Protein AF-A0AAJ7WKB8-F1 (afdb_monomer_lite)

pLDDT: mean 81.81, std 18.88, range [28.45, 96.88]

Secondary structure (DSSP, 8-state):
-HHHHHHHHHTT-TT-TT-------------HHHHHHHHHGGGT----GGG---HHHHHHHHHHHHHHHHHHHHTT---PPPSS-HHHHHHHHS-------HHHHHH----SS-HHHHHHHHHHHHHHHT-SSS---HHHHHHHHHHHHHTT--

Radius of gyration: 19.63 Å; chains: 1; bounding box: 46×34×55 Å

Sequence (154 aa):
MHALALRALSQGREGVDGEVFYCYDDSPRLSYEDFNMEILSLCGVRMLRWLRVPPLLVRLLGAFNDALRAALAALGVAYGPPLLTRYTAAIALTVFSVDTDKAARLFGYAPRYSWPQARDRTAAWVRTLGGGGGDCCIGKVTTAAAAIIATRYY

Organism: Petromyzon marinus (NCBI:txid7757)

Structure (mmCIF, N/CA/C/O backbone):
data_AF-A0AAJ7WKB8-F1
#
_entry.id   AF-A0AAJ7WKB8-F1
#
loop_
_atom_site.group_PDB
_atom_site.id
_atom_site.type_symbol
_atom_site.label_atom_id
_atom_site.label_alt_id
_atom_site.label_comp_id
_atom_site.label_asym_id
_atom_site.label_entity_id
_atom_site.label_seq_id
_atom_site.pdbx_PDB_ins_code
_atom_site.Cartn_x
_atom_site.Cartn_y
_atom_site.Cartn_z
_atom_site.occupancy
_atom_site.B_iso_or_equiv
_atom_site.auth_seq_id
_atom_site.auth_comp_id
_atom_site.auth_asym_id
_atom_site.auth_atom_id
_atom_site.pdbx_PDB_model_num
ATOM 1 N N . MET A 1 1 ? -9.531 7.891 10.818 1.00 86.06 1 MET A N 1
ATOM 2 C CA . MET A 1 1 ? -8.733 7.324 11.925 1.00 86.06 1 MET A CA 1
ATOM 3 C C . MET A 1 1 ? -8.045 8.387 12.760 1.00 86.06 1 MET A C 1
ATOM 5 O O . MET A 1 1 ? -8.417 8.516 13.916 1.00 86.06 1 MET A O 1
ATOM 9 N N . HIS A 1 2 ? -7.133 9.187 12.200 1.00 88.56 2 HIS A N 1
ATOM 10 C CA . HIS A 1 2 ? -6.404 10.221 12.956 1.00 88.56 2 HIS A CA 1
ATOM 11 C C . HIS A 1 2 ? -7.323 11.188 13.734 1.00 88.56 2 HIS A C 1
ATOM 13 O O . HIS A 1 2 ? -7.064 11.461 14.898 1.00 88.56 2 HIS A O 1
ATOM 19 N N . ALA A 1 3 ? -8.456 11.613 13.159 1.00 91.94 3 ALA A N 1
ATOM 20 C CA . ALA A 1 3 ? -9.422 12.468 13.858 1.00 91.94 3 ALA A CA 1
ATOM 21 C C . ALA A 1 3 ? -10.101 11.786 15.068 1.00 91.94 3 ALA A C 1
ATOM 23 O O . ALA A 1 3 ? -10.376 12.443 16.067 1.00 91.94 3 ALA A O 1
ATOM 24 N N . LEU A 1 4 ? -10.357 10.472 15.001 1.00 92.19 4 LEU A N 1
ATOM 25 C CA . LEU A 1 4 ? -10.941 9.716 16.118 1.00 92.19 4 LEU A CA 1
ATOM 26 C C . LEU A 1 4 ? -9.926 9.522 17.244 1.00 92.19 4 LEU A C 1
ATOM 28 O O . LEU A 1 4 ? -10.277 9.707 18.405 1.00 92.19 4 LEU A O 1
ATOM 32 N N . ALA A 1 5 ? -8.676 9.211 16.891 1.00 92.25 5 ALA A N 1
ATOM 33 C CA . ALA A 1 5 ? -7.585 9.105 17.854 1.00 92.25 5 ALA A CA 1
ATOM 34 C C . ALA A 1 5 ? -7.349 10.448 18.563 1.00 92.25 5 ALA A C 1
ATOM 36 O O . ALA A 1 5 ? -7.344 10.497 19.789 1.00 92.25 5 ALA A O 1
ATOM 37 N N . LEU A 1 6 ? -7.271 11.552 17.808 1.00 92.38 6 LEU A N 1
ATOM 38 C CA . LEU A 1 6 ? -7.117 12.896 18.372 1.00 92.38 6 LEU A CA 1
ATOM 39 C C . LEU A 1 6 ? -8.279 13.266 19.301 1.00 92.38 6 LEU A C 1
ATOM 41 O O . LEU A 1 6 ? -8.058 13.765 20.401 1.00 92.38 6 LEU A O 1
ATOM 45 N N . ARG A 1 7 ? -9.521 12.987 18.887 1.00 93.44 7 ARG A N 1
ATOM 46 C CA . ARG A 1 7 ? -10.697 13.219 19.730 1.00 93.44 7 ARG A CA 1
ATOM 47 C C . ARG A 1 7 ? -10.609 12.430 21.035 1.00 93.44 7 ARG A C 1
ATOM 49 O O . ARG A 1 7 ? -10.860 12.995 22.093 1.00 93.44 7 ARG A O 1
ATOM 56 N N . ALA A 1 8 ? -10.245 11.156 20.980 1.00 92.69 8 ALA A N 1
ATOM 57 C CA . ALA A 1 8 ? -10.153 10.322 22.171 1.00 92.69 8 ALA A CA 1
ATOM 58 C C . ALA A 1 8 ? -9.036 10.772 23.124 1.00 92.69 8 ALA A C 1
ATOM 60 O O . ALA A 1 8 ? -9.258 10.799 24.332 1.00 92.69 8 ALA A O 1
ATOM 61 N N . LEU A 1 9 ? -7.894 11.216 22.586 1.00 93.06 9 LEU A N 1
ATOM 62 C CA . LEU A 1 9 ? -6.839 11.858 23.376 1.00 93.06 9 LEU A CA 1
ATOM 63 C C . LEU A 1 9 ? -7.350 13.131 24.057 1.00 93.06 9 LEU A C 1
ATOM 65 O O . LEU A 1 9 ? -7.181 13.291 25.261 1.00 93.06 9 LEU A O 1
ATOM 69 N N . SER A 1 10 ? -8.052 14.003 23.323 1.00 93.31 10 SER A N 1
ATOM 70 C CA . SER A 1 10 ? -8.610 15.242 23.892 1.00 93.31 10 SER A CA 1
ATOM 71 C C . SER A 1 10 ? -9.664 14.999 24.979 1.00 93.31 10 SER A C 1
ATOM 73 O O . SER A 1 10 ? -9.898 15.861 25.819 1.00 93.31 10 SER A O 1
ATOM 75 N N . GLN A 1 11 ? -10.295 13.824 24.970 1.00 93.75 11 GLN A N 1
ATOM 76 C CA . GLN A 1 11 ? -11.289 13.400 25.955 1.00 93.75 11 GLN A CA 1
ATOM 77 C C . GLN A 1 11 ? -10.667 12.638 27.138 1.00 93.75 11 GLN A C 1
ATOM 79 O O . GLN A 1 11 ? -11.408 12.138 27.979 1.00 93.75 11 GLN A O 1
ATOM 84 N N . GLY A 1 12 ? -9.335 12.526 27.206 1.00 90.38 12 GLY A N 1
ATOM 85 C CA . GLY A 1 12 ? -8.636 11.833 28.290 1.00 90.38 12 GLY A CA 1
ATOM 86 C C . GLY A 1 12 ? -8.853 10.318 28.291 1.00 90.38 12 GLY A C 1
ATOM 87 O O . GLY A 1 12 ? -8.820 9.696 29.348 1.00 90.38 12 GLY A O 1
ATOM 88 N N . ARG A 1 13 ? -9.128 9.710 27.129 1.00 89.88 13 ARG A N 1
ATOM 89 C CA . ARG A 1 13 ? -9.379 8.269 27.048 1.00 89.88 13 ARG A CA 1
ATOM 90 C C . ARG A 1 13 ? -8.079 7.488 27.258 1.00 89.88 13 ARG A C 1
ATOM 92 O O . ARG A 1 13 ? -7.129 7.643 26.492 1.00 89.88 13 ARG A O 1
ATOM 99 N N . GLU A 1 14 ? -8.058 6.632 28.276 1.00 91.44 14 GLU A N 1
ATOM 100 C CA . GLU A 1 14 ? -6.906 5.779 28.588 1.00 91.44 14 GLU A CA 1
ATOM 101 C C . GLU A 1 14 ? -6.606 4.774 27.464 1.00 91.44 14 GLU A C 1
ATOM 103 O O . GLU A 1 14 ? -7.501 4.335 26.735 1.00 91.44 14 GLU A O 1
ATOM 108 N N . GLY A 1 15 ? -5.330 4.401 27.326 1.00 89.25 15 GLY A N 1
ATOM 109 C CA . GLY A 1 15 ? -4.878 3.415 26.338 1.00 89.25 15 GLY A CA 1
ATOM 110 C C . GLY A 1 15 ? -4.856 3.918 24.892 1.00 89.25 15 GLY A C 1
ATOM 111 O O . GLY A 1 15 ? -4.844 3.106 23.972 1.00 89.25 15 GLY A O 1
ATOM 112 N N . VAL A 1 16 ? -4.896 5.237 24.678 1.00 92.25 16 VAL A N 1
ATOM 113 C CA . VAL A 1 16 ? -4.769 5.865 23.349 1.00 92.25 16 VAL A CA 1
ATOM 114 C C . VAL A 1 16 ? -3.389 6.489 23.138 1.00 92.25 16 VAL A C 1
ATOM 116 O O . VAL A 1 16 ? -2.911 6.544 22.007 1.00 92.25 16 VAL A O 1
ATOM 119 N N . ASP A 1 17 ? -2.753 6.966 24.208 1.00 91.19 17 ASP A N 1
ATOM 120 C CA . ASP A 1 17 ? -1.425 7.573 24.137 1.00 91.19 17 ASP A CA 1
ATOM 121 C C . ASP A 1 17 ? -0.344 6.529 23.819 1.00 91.19 17 ASP A C 1
ATOM 123 O O . ASP A 1 17 ? -0.421 5.386 24.266 1.00 91.19 17 ASP A O 1
ATOM 127 N N . GLY A 1 18 ? 0.636 6.907 22.997 1.00 90.12 18 GLY A N 1
ATOM 128 C CA . GLY A 1 18 ? 1.691 6.008 22.509 1.00 90.12 18 GLY A CA 1
ATOM 129 C C . GLY A 1 18 ? 1.235 4.904 21.538 1.00 90.12 18 GLY A C 1
ATOM 130 O O . GLY A 1 18 ? 2.070 4.154 21.033 1.00 90.12 18 GLY A O 1
ATOM 131 N N . GLU A 1 19 ? -0.060 4.801 21.232 1.00 92.56 19 GLU A N 1
ATOM 132 C CA . GLU A 1 19 ? -0.612 3.743 20.383 1.00 92.56 19 GLU A CA 1
ATOM 133 C C . GLU A 1 19 ? -0.654 4.111 18.890 1.00 92.56 19 GLU A C 1
ATOM 135 O O . GLU A 1 19 ? -1.004 5.223 18.492 1.00 92.56 19 GLU A O 1
ATOM 140 N N . VAL A 1 20 ? -0.378 3.127 18.025 1.00 91.50 20 VAL A N 1
ATOM 141 C CA . VAL A 1 20 ? -0.422 3.293 16.556 1.00 91.50 20 VAL A CA 1
ATOM 142 C C . VAL A 1 20 ? -1.696 2.700 15.970 1.00 91.50 20 VAL A C 1
ATOM 144 O O . VAL A 1 20 ? -1.871 1.486 15.990 1.00 91.50 20 VAL A O 1
ATOM 147 N N . PHE A 1 21 ? -2.575 3.513 15.388 1.00 91.50 21 PHE A N 1
ATOM 148 C CA . PHE A 1 21 ? -3.837 3.037 14.814 1.00 91.50 21 PHE A CA 1
ATOM 149 C C . PHE A 1 21 ? -3.811 3.000 13.285 1.00 91.50 21 PHE A C 1
ATOM 151 O O . PHE A 1 21 ? -3.456 3.985 12.640 1.00 91.50 21 PHE A O 1
ATOM 158 N N . TYR A 1 22 ? -4.275 1.891 12.710 1.00 88.94 22 TYR A N 1
ATOM 159 C CA . TYR A 1 22 ? -4.453 1.724 11.265 1.00 88.94 22 TYR A CA 1
ATOM 160 C C . TYR A 1 22 ? -5.912 1.971 10.858 1.00 88.94 22 TYR A C 1
ATOM 162 O O . TYR A 1 22 ? -6.794 2.078 11.707 1.00 88.94 22 TYR A O 1
ATOM 170 N N . CYS A 1 23 ? -6.188 2.094 9.560 1.00 84.50 23 CYS A N 1
ATOM 171 C CA . CYS A 1 23 ? -7.559 2.004 9.055 1.00 84.50 23 CYS A CA 1
ATOM 172 C C . CYS A 1 23 ? -7.942 0.528 8.969 1.00 84.50 23 CYS A C 1
ATOM 174 O O . CYS A 1 23 ? -7.322 -0.208 8.207 1.00 84.50 23 CYS A O 1
ATOM 176 N N . TYR A 1 24 ? -8.933 0.123 9.761 1.00 85.69 24 TYR A N 1
ATOM 177 C CA . TYR A 1 24 ? -9.432 -1.250 9.797 1.00 85.69 24 TYR A CA 1
ATOM 178 C C . TYR A 1 24 ? -10.628 -1.394 8.858 1.00 85.69 24 TYR A C 1
ATOM 180 O O . TYR A 1 24 ? -11.518 -0.543 8.833 1.00 85.69 24 TYR A O 1
ATOM 188 N N . ASP A 1 25 ? -10.662 -2.473 8.101 1.00 90.25 25 ASP A N 1
ATOM 189 C CA . ASP A 1 25 ? -11.822 -2.881 7.328 1.00 90.25 25 ASP A CA 1
ATOM 190 C C . ASP A 1 25 ? -11.866 -4.408 7.239 1.00 90.25 25 ASP A C 1
ATOM 192 O O . ASP A 1 25 ? -10.939 -5.102 7.657 1.00 90.25 25 ASP A O 1
ATOM 196 N N . ASP A 1 26 ? -12.964 -4.922 6.695 1.00 90.31 26 ASP A N 1
ATOM 197 C CA . ASP A 1 26 ? -13.160 -6.357 6.487 1.00 90.31 26 ASP A CA 1
ATOM 198 C C . ASP A 1 26 ? -12.590 -6.813 5.134 1.00 90.31 26 ASP A C 1
ATOM 200 O O . ASP A 1 26 ? -13.100 -7.747 4.510 1.00 90.31 26 ASP A O 1
ATOM 204 N N . SER A 1 27 ? -11.582 -6.104 4.615 1.00 91.62 27 SER A N 1
ATOM 205 C CA . SER A 1 27 ? -10.956 -6.488 3.358 1.00 91.62 27 SER A CA 1
ATOM 206 C C . SER A 1 27 ? -10.139 -7.777 3.521 1.00 91.62 27 SER A C 1
ATOM 208 O O . SER A 1 27 ? -9.625 -8.082 4.604 1.00 91.62 27 SER A O 1
ATOM 210 N N . PRO A 1 28 ? -10.033 -8.598 2.463 1.00 91.88 28 PRO A N 1
ATOM 211 C CA . PRO A 1 28 ? -9.342 -9.873 2.555 1.00 91.88 28 PRO A CA 1
ATOM 212 C C . PRO A 1 28 ? -7.835 -9.669 2.754 1.00 91.88 28 PRO A C 1
ATOM 214 O O . PRO A 1 28 ? -7.209 -8.813 2.126 1.00 91.88 28 PRO A O 1
ATOM 217 N N . ARG A 1 29 ? -7.224 -10.516 3.590 1.00 89.25 29 ARG A N 1
ATOM 218 C CA . ARG A 1 29 ? -5.769 -10.536 3.801 1.00 89.25 29 ARG A CA 1
ATOM 219 C C . ARG A 1 29 ? -5.079 -11.186 2.612 1.00 89.25 29 ARG A C 1
ATOM 221 O O . ARG A 1 29 ? -4.949 -12.406 2.550 1.00 89.25 29 ARG A O 1
ATOM 228 N N . LEU A 1 30 ? -4.656 -10.359 1.669 1.00 87.94 30 LEU A N 1
ATOM 229 C CA . LEU A 1 30 ? -4.022 -10.777 0.426 1.00 87.94 30 LEU A CA 1
ATOM 230 C C . LEU A 1 30 ? -2.645 -10.128 0.271 1.00 87.94 30 LEU A C 1
ATOM 232 O O . LEU A 1 30 ? -2.320 -9.145 0.939 1.00 87.94 30 LEU A O 1
ATOM 236 N N . SER A 1 31 ? -1.835 -10.675 -0.638 1.00 83.81 31 SER A N 1
ATOM 237 C CA . SER A 1 31 ? -0.631 -9.979 -1.092 1.00 83.81 31 SER A CA 1
ATOM 238 C C . SER A 1 31 ? -1.016 -8.639 -1.733 1.00 83.81 31 SER A C 1
ATOM 240 O O . SER A 1 31 ? -2.133 -8.485 -2.226 1.00 83.81 31 SER A O 1
ATOM 242 N N . TYR A 1 32 ? -0.101 -7.666 -1.761 1.00 80.75 32 TYR A N 1
ATOM 243 C CA . TYR A 1 32 ? -0.369 -6.364 -2.387 1.00 80.75 32 TYR A CA 1
ATOM 244 C C . TYR A 1 32 ? -0.838 -6.507 -3.845 1.00 80.75 32 TYR A C 1
ATOM 246 O O . TYR A 1 32 ? -1.751 -5.813 -4.291 1.00 80.75 32 TYR A O 1
ATOM 254 N N . GLU A 1 33 ? -0.233 -7.439 -4.581 1.00 82.06 33 GLU A N 1
ATOM 255 C CA . GLU A 1 33 ? -0.609 -7.778 -5.952 1.00 82.06 33 GLU A CA 1
ATOM 256 C C . GLU A 1 33 ? -2.035 -8.332 -6.028 1.00 82.06 33 GLU A C 1
ATOM 258 O O . GLU A 1 33 ? -2.863 -7.785 -6.755 1.00 82.06 33 GLU A O 1
ATOM 263 N N . ASP A 1 34 ? -2.338 -9.376 -5.253 1.00 88.31 34 ASP A N 1
ATOM 264 C CA . ASP A 1 34 ? -3.648 -10.033 -5.287 1.00 88.31 34 ASP A CA 1
ATOM 265 C C . ASP A 1 34 ? -4.762 -9.089 -4.791 1.00 88.31 34 ASP A C 1
ATOM 267 O O . ASP A 1 34 ? -5.828 -9.023 -5.400 1.00 88.31 34 ASP A O 1
ATOM 271 N N . PHE A 1 35 ? -4.497 -8.282 -3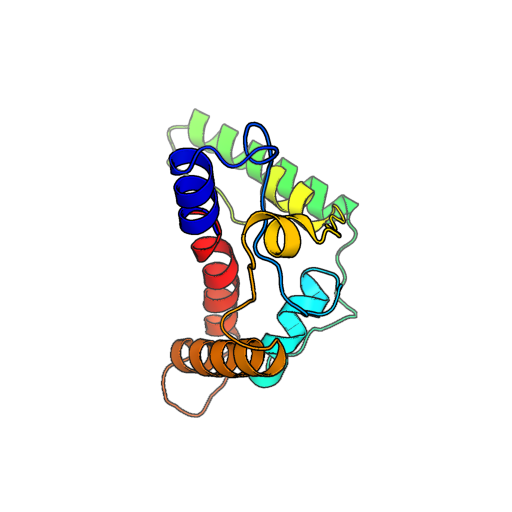.756 1.00 90.06 35 PHE A N 1
ATOM 272 C CA . PHE A 1 35 ? -5.426 -7.267 -3.253 1.00 90.06 35 PHE A CA 1
ATOM 273 C C . PHE A 1 35 ? -5.769 -6.225 -4.321 1.00 90.06 35 PHE A C 1
ATOM 275 O O . PHE A 1 35 ? -6.939 -5.928 -4.551 1.00 90.06 35 PHE A O 1
ATOM 282 N N . ASN A 1 36 ? -4.767 -5.669 -5.010 1.00 88.69 36 ASN A N 1
ATOM 283 C CA . ASN A 1 36 ? -5.032 -4.701 -6.074 1.00 88.69 36 ASN A CA 1
ATOM 284 C C . ASN A 1 36 ? -5.811 -5.333 -7.233 1.00 88.69 36 ASN A C 1
ATOM 286 O O . ASN A 1 36 ? -6.639 -4.664 -7.856 1.00 88.69 36 ASN A O 1
ATOM 290 N N . MET A 1 37 ? -5.594 -6.621 -7.511 1.00 89.44 37 MET A N 1
ATOM 291 C CA . MET A 1 37 ? -6.330 -7.330 -8.554 1.00 89.44 37 MET A CA 1
ATOM 292 C C . MET A 1 37 ? -7.819 -7.514 -8.239 1.00 89.44 37 MET A C 1
ATOM 294 O O . MET A 1 37 ? -8.600 -7.555 -9.190 1.00 89.44 37 MET A O 1
ATOM 298 N N . GLU A 1 38 ? -8.253 -7.502 -6.973 1.00 94.00 38 GLU A N 1
ATOM 299 C CA . GLU A 1 38 ? -9.687 -7.462 -6.615 1.00 94.00 38 GLU A CA 1
ATOM 300 C C . GLU A 1 38 ? -10.406 -6.233 -7.199 1.00 94.00 38 GLU A C 1
ATOM 302 O O . GLU A 1 38 ? -11.594 -6.287 -7.511 1.00 94.00 38 GLU A O 1
ATOM 307 N N . ILE A 1 39 ? -9.690 -5.119 -7.376 1.00 92.81 39 ILE A N 1
ATOM 308 C CA . ILE A 1 39 ? -10.233 -3.863 -7.912 1.00 92.81 39 ILE A CA 1
ATOM 309 C C . ILE A 1 39 ? -9.926 -3.742 -9.409 1.00 92.81 39 ILE A C 1
ATOM 311 O O . ILE A 1 39 ? -10.801 -3.420 -10.216 1.00 92.81 39 ILE A O 1
ATOM 315 N N . LEU A 1 40 ? -8.676 -4.001 -9.801 1.00 89.44 40 LEU A N 1
ATOM 316 C CA . LEU A 1 40 ? -8.201 -3.793 -11.169 1.00 89.44 40 LEU A CA 1
ATOM 317 C C . LEU A 1 40 ? -8.801 -4.801 -12.161 1.00 89.44 40 LEU A C 1
ATOM 319 O O . LEU A 1 40 ? -9.056 -4.438 -13.311 1.00 89.44 40 LEU A O 1
ATOM 323 N N . SER A 1 41 ? -9.098 -6.032 -11.731 1.00 90.00 41 SER A N 1
ATOM 324 C CA . SER A 1 41 ? -9.772 -7.022 -12.589 1.00 90.00 41 SER A CA 1
ATOM 325 C C . SER A 1 41 ? -11.177 -6.577 -13.003 1.00 90.00 41 SER A C 1
ATOM 327 O O . SER A 1 41 ? -11.563 -6.763 -14.157 1.00 90.00 41 SER A O 1
ATOM 329 N N . LEU A 1 42 ? -11.898 -5.872 -12.122 1.00 91.06 42 LEU A N 1
ATOM 330 C CA . LEU A 1 42 ? -13.195 -5.251 -12.427 1.00 91.06 42 LEU A CA 1
ATOM 331 C C . LEU A 1 42 ? -13.084 -4.121 -13.462 1.00 91.06 42 LEU A C 1
ATOM 333 O O . LEU A 1 42 ? -14.097 -3.663 -13.999 1.00 91.06 42 LEU A O 1
ATOM 337 N N . CYS A 1 43 ? -11.867 -3.648 -13.723 1.00 87.75 43 CYS A N 1
ATOM 338 C CA . CYS A 1 43 ? -11.544 -2.646 -14.733 1.00 87.75 43 CYS A CA 1
ATOM 339 C C . CYS A 1 43 ? -10.943 -3.275 -16.005 1.00 87.75 43 CYS A C 1
ATOM 341 O O . CYS A 1 43 ? -10.451 -2.553 -16.866 1.00 87.75 43 CYS A O 1
ATOM 343 N N . GLY A 1 44 ? -10.964 -4.608 -16.132 1.00 85.56 44 GLY A N 1
ATOM 344 C CA . GLY A 1 44 ? -10.442 -5.331 -17.295 1.00 85.56 44 GLY A CA 1
ATOM 345 C C . GLY A 1 44 ? -8.930 -5.577 -17.274 1.00 85.56 44 GLY A C 1
ATOM 346 O O . GLY A 1 44 ? -8.388 -6.108 -18.243 1.00 85.56 44 GLY A O 1
ATOM 347 N N . VAL A 1 45 ? -8.232 -5.234 -16.186 1.00 83.62 45 VAL A N 1
ATOM 348 C CA . VAL A 1 45 ? -6.801 -5.534 -16.040 1.00 83.62 45 VAL A CA 1
ATOM 349 C C . VAL A 1 45 ? -6.621 -7.017 -15.750 1.00 83.62 45 VAL A C 1
ATOM 351 O O . VAL A 1 45 ? -7.278 -7.584 -14.879 1.00 83.62 45 VAL A O 1
ATOM 354 N N . ARG A 1 46 ? -5.683 -7.652 -16.452 1.00 82.81 46 ARG A N 1
ATOM 355 C CA . ARG A 1 46 ? -5.312 -9.051 -16.227 1.00 82.81 46 ARG A CA 1
ATOM 356 C C . ARG A 1 46 ? -3.850 -9.136 -15.829 1.00 82.81 46 ARG A C 1
ATOM 358 O O . ARG A 1 46 ? -2.983 -8.608 -16.518 1.00 82.81 46 ARG A O 1
ATOM 365 N N . MET A 1 47 ? -3.580 -9.843 -14.738 1.00 75.44 47 MET A N 1
ATOM 366 C CA . MET A 1 47 ? -2.216 -10.109 -14.302 1.00 75.44 47 MET A CA 1
ATOM 367 C C . MET A 1 47 ? -1.653 -11.323 -15.041 1.00 75.44 47 MET A C 1
ATOM 369 O O . MET A 1 47 ? -2.228 -12.414 -15.010 1.00 75.44 47 MET A O 1
ATOM 373 N N . LEU A 1 48 ? -0.498 -11.146 -15.680 1.00 78.00 48 LEU A N 1
ATOM 374 C CA . LEU A 1 48 ? 0.259 -12.239 -16.285 1.00 78.00 48 LEU A CA 1
ATOM 375 C C . LEU A 1 48 ? 1.071 -12.949 -15.199 1.00 78.00 48 LEU A C 1
ATOM 377 O O . LEU A 1 48 ? 2.230 -12.624 -14.955 1.00 78.00 48 LEU A O 1
ATOM 381 N N . ARG A 1 49 ? 0.454 -13.927 -14.525 1.00 69.75 49 ARG A N 1
ATOM 382 C CA . ARG A 1 49 ? 1.061 -14.628 -13.374 1.00 69.75 49 ARG A CA 1
ATOM 383 C C . ARG A 1 49 ? 2.369 -15.358 -13.704 1.00 69.75 49 ARG A C 1
ATOM 385 O O . ARG A 1 49 ? 3.151 -15.623 -12.798 1.00 69.75 49 ARG A O 1
ATOM 392 N N . TRP A 1 50 ? 2.622 -15.667 -14.977 1.00 59.75 50 TRP A N 1
ATOM 393 C CA . TRP A 1 50 ? 3.875 -16.281 -15.427 1.00 59.75 50 TRP A CA 1
ATOM 394 C C . TRP A 1 50 ? 5.067 -15.314 -15.444 1.00 59.75 50 TRP A C 1
ATOM 396 O O . TRP A 1 50 ? 6.203 -15.762 -15.529 1.00 5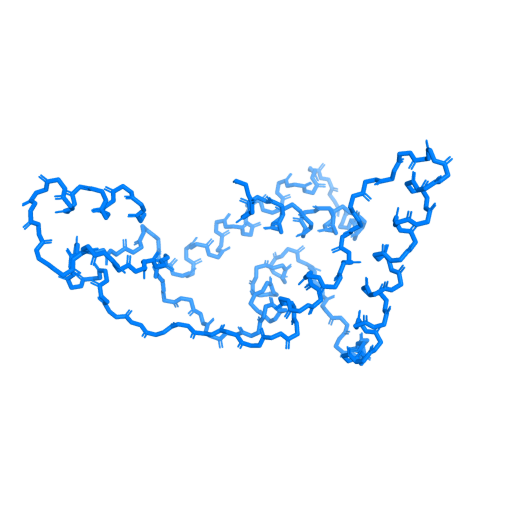9.75 50 TRP A O 1
ATOM 406 N N . LEU A 1 51 ? 4.840 -13.998 -15.348 1.00 66.44 51 LEU A N 1
ATOM 407 C CA . LEU A 1 51 ? 5.891 -12.976 -15.387 1.00 66.44 51 LEU A CA 1
ATOM 408 C C . LEU A 1 51 ? 6.336 -12.562 -13.974 1.00 66.44 51 LEU A C 1
ATOM 410 O O . LEU A 1 51 ? 6.639 -11.398 -13.719 1.00 66.44 51 LEU A O 1
ATOM 414 N N . ARG A 1 52 ? 6.338 -13.499 -13.019 1.00 72.88 52 ARG A N 1
ATOM 415 C CA . ARG A 1 52 ? 6.804 -13.209 -11.660 1.00 72.88 52 ARG A CA 1
ATOM 416 C C . ARG A 1 52 ? 8.314 -13.012 -11.664 1.00 72.88 52 ARG A C 1
ATOM 418 O O . ARG A 1 52 ? 9.082 -13.943 -11.892 1.00 72.88 52 ARG A O 1
ATOM 425 N N . VAL A 1 53 ? 8.726 -11.777 -11.401 1.00 82.06 53 VAL A N 1
ATOM 426 C CA . VAL A 1 53 ? 10.132 -11.389 -11.317 1.00 82.06 53 VAL A CA 1
ATOM 427 C C . VAL A 1 53 ? 10.729 -11.954 -10.022 1.00 82.06 53 VAL A C 1
ATOM 429 O O . VAL A 1 53 ? 10.151 -11.752 -8.952 1.00 82.06 53 VAL A O 1
ATOM 432 N N . PRO A 1 54 ? 11.888 -12.637 -10.065 1.00 89.19 54 PRO A N 1
ATOM 433 C CA . PRO A 1 54 ? 12.540 -13.120 -8.854 1.00 89.19 54 PRO A CA 1
ATOM 434 C C . PRO A 1 54 ? 12.839 -11.972 -7.867 1.00 89.19 54 PRO A C 1
ATOM 436 O O . PRO A 1 54 ? 13.386 -10.947 -8.285 1.00 89.19 54 PRO A O 1
ATOM 439 N N . PRO A 1 55 ? 12.591 -12.133 -6.550 1.00 89.56 55 PRO A N 1
ATOM 440 C CA . PRO A 1 55 ? 12.829 -11.082 -5.550 1.00 89.56 55 PRO A CA 1
ATOM 441 C C . PRO A 1 55 ? 14.258 -10.531 -5.534 1.00 89.56 55 PRO A C 1
ATOM 443 O O . PRO A 1 55 ? 14.488 -9.363 -5.224 1.00 89.56 55 PRO A O 1
ATOM 446 N N . LEU A 1 56 ? 15.245 -11.370 -5.862 1.00 93.31 56 LEU A N 1
ATOM 447 C CA . LEU A 1 56 ? 16.634 -10.937 -5.991 1.00 93.31 56 LEU A CA 1
ATOM 448 C C . LEU A 1 56 ? 16.792 -9.888 -7.097 1.00 93.31 56 LEU A C 1
ATOM 450 O O . LEU A 1 56 ? 17.420 -8.861 -6.865 1.00 93.31 56 LEU A O 1
ATOM 454 N N . LEU A 1 57 ? 16.175 -10.111 -8.258 1.00 93.25 57 LEU A N 1
ATOM 455 C CA . LEU A 1 57 ? 16.255 -9.189 -9.384 1.00 93.25 57 LEU A CA 1
ATOM 456 C C . LEU A 1 57 ? 15.596 -7.844 -9.048 1.00 93.25 57 LEU A C 1
ATOM 458 O O . LEU A 1 57 ? 16.188 -6.802 -9.309 1.00 93.25 57 LEU A O 1
ATOM 462 N N . VAL A 1 58 ? 14.438 -7.849 -8.379 1.00 91.88 58 VAL A N 1
ATOM 463 C CA . VAL A 1 58 ? 13.773 -6.614 -7.917 1.00 91.88 58 VAL A CA 1
ATOM 464 C C . VAL A 1 58 ? 14.674 -5.814 -6.964 1.00 91.88 58 VAL A C 1
ATOM 466 O O . VAL A 1 58 ? 14.797 -4.597 -7.104 1.00 91.88 58 VAL A O 1
ATOM 469 N N . ARG A 1 59 ? 15.362 -6.486 -6.028 1.00 93.94 59 ARG A N 1
ATOM 470 C CA . ARG A 1 59 ? 16.313 -5.838 -5.104 1.00 93.94 59 ARG A CA 1
ATOM 471 C C . ARG A 1 59 ? 17.530 -5.261 -5.822 1.00 93.94 59 ARG A C 1
ATOM 473 O O . ARG A 1 59 ? 17.929 -4.140 -5.511 1.00 93.94 59 ARG A O 1
ATOM 480 N N . LEU A 1 60 ? 18.095 -5.999 -6.781 1.00 96.88 60 LEU A N 1
ATOM 481 C CA . LEU A 1 60 ? 19.224 -5.532 -7.590 1.00 96.88 60 LEU A CA 1
ATOM 482 C C . LEU A 1 60 ? 18.843 -4.304 -8.420 1.00 96.88 60 LEU A C 1
ATOM 484 O O . LEU A 1 60 ? 19.580 -3.324 -8.416 1.00 96.88 60 LEU A O 1
ATOM 488 N N . LEU A 1 61 ? 17.671 -4.318 -9.061 1.00 95.56 61 LEU A N 1
ATOM 489 C CA . LEU A 1 61 ? 17.165 -3.179 -9.829 1.00 95.56 61 LEU A CA 1
ATOM 490 C C . LEU A 1 61 ? 16.911 -1.953 -8.940 1.00 95.56 61 LEU A C 1
ATOM 492 O O . LEU A 1 61 ? 17.301 -0.847 -9.303 1.00 95.56 61 LEU A O 1
ATOM 496 N N . GLY A 1 62 ? 16.328 -2.137 -7.751 1.00 94.88 62 GLY A N 1
ATOM 497 C CA . GLY A 1 62 ? 16.150 -1.045 -6.789 1.00 94.88 62 GLY A CA 1
ATOM 498 C C . GLY A 1 62 ? 17.478 -0.442 -6.315 1.00 94.88 62 GLY A C 1
ATOM 499 O O . GLY A 1 62 ? 17.602 0.777 -6.221 1.00 94.88 62 GLY A O 1
ATOM 500 N N . ALA A 1 63 ? 18.490 -1.277 -6.053 1.00 96.38 63 ALA A N 1
ATOM 501 C CA . ALA A 1 63 ? 19.833 -0.824 -5.681 1.00 96.38 63 ALA A CA 1
ATOM 502 C C . ALA A 1 63 ? 20.543 -0.097 -6.828 1.00 96.38 63 ALA A C 1
ATOM 504 O O . ALA A 1 63 ? 21.153 0.949 -6.607 1.00 96.38 63 ALA A O 1
ATOM 505 N N . PHE A 1 64 ? 20.421 -0.621 -8.047 1.00 96.75 64 PHE A N 1
ATOM 506 C CA . PHE A 1 64 ? 20.943 0.012 -9.250 1.00 96.75 64 PHE A CA 1
ATOM 507 C C . PHE A 1 64 ? 20.329 1.399 -9.464 1.00 96.75 64 PHE A C 1
ATOM 509 O O . PHE A 1 64 ? 21.059 2.362 -9.671 1.00 96.75 64 PHE A O 1
ATOM 516 N N . ASN A 1 65 ? 19.008 1.524 -9.337 1.00 95.31 65 ASN A N 1
ATOM 517 C CA . ASN A 1 65 ? 18.303 2.794 -9.493 1.00 95.31 65 ASN A CA 1
ATOM 518 C C . ASN A 1 65 ? 18.735 3.846 -8.458 1.00 95.31 65 ASN A C 1
ATOM 520 O O . ASN A 1 65 ? 18.910 5.015 -8.805 1.00 95.31 65 ASN A O 1
ATOM 524 N N . ASP A 1 66 ? 18.969 3.442 -7.207 1.00 94.31 66 ASP A N 1
ATOM 525 C CA . ASP A 1 66 ? 19.503 4.343 -6.181 1.00 94.31 66 ASP A CA 1
ATOM 526 C C . ASP A 1 66 ? 20.941 4.788 -6.491 1.00 94.31 66 ASP A C 1
ATOM 528 O O . ASP A 1 66 ? 21.267 5.966 -6.325 1.00 94.31 66 ASP A O 1
ATOM 532 N N . ALA A 1 67 ? 21.792 3.869 -6.961 1.00 95.62 67 ALA A N 1
ATOM 533 C CA . ALA A 1 67 ? 23.169 4.170 -7.353 1.00 95.62 67 ALA A CA 1
ATOM 534 C C . ALA A 1 67 ? 23.222 5.097 -8.577 1.00 95.62 67 ALA A C 1
ATOM 536 O O . ALA A 1 67 ? 23.968 6.075 -8.578 1.00 95.62 67 ALA A O 1
ATOM 537 N N . LEU A 1 68 ? 22.385 4.838 -9.584 1.00 95.00 68 LEU A N 1
ATOM 538 C CA . LEU A 1 68 ? 22.254 5.672 -10.774 1.00 95.00 68 LEU A CA 1
ATOM 539 C C . LEU A 1 68 ? 21.802 7.086 -10.404 1.00 95.00 68 LEU A C 1
ATOM 541 O O . LEU A 1 68 ? 22.407 8.057 -10.849 1.00 95.00 68 LEU A O 1
ATOM 545 N N . ARG A 1 69 ? 20.785 7.214 -9.542 1.00 93.19 69 ARG A N 1
ATOM 546 C CA . ARG A 1 69 ? 20.328 8.521 -9.053 1.00 93.19 69 ARG A CA 1
ATOM 547 C C . ARG A 1 69 ? 21.448 9.275 -8.338 1.00 93.19 69 ARG A C 1
ATOM 549 O O . ARG A 1 69 ? 21.608 10.469 -8.569 1.00 93.19 69 ARG A O 1
ATOM 556 N N . ALA A 1 70 ? 22.221 8.598 -7.489 1.00 93.56 70 ALA A N 1
ATOM 557 C CA . ALA A 1 70 ? 23.350 9.211 -6.792 1.00 93.56 70 ALA A CA 1
ATOM 558 C C . ALA A 1 70 ? 24.457 9.661 -7.762 1.00 93.56 70 ALA A C 1
ATOM 560 O O . ALA A 1 70 ? 24.970 10.769 -7.624 1.00 93.56 70 ALA A O 1
ATOM 561 N N . ALA A 1 71 ? 24.782 8.845 -8.768 1.00 95.75 71 ALA A N 1
ATOM 562 C CA . ALA A 1 71 ? 25.768 9.184 -9.793 1.00 95.75 71 ALA A CA 1
ATOM 563 C C . ALA A 1 71 ? 25.329 10.393 -10.636 1.00 95.75 71 ALA A C 1
ATOM 565 O O . ALA A 1 71 ? 26.108 11.320 -10.834 1.00 95.75 71 ALA A O 1
ATOM 566 N N . LEU A 1 72 ? 24.069 10.426 -11.079 1.00 95.31 72 LEU A N 1
ATOM 567 C CA . LEU A 1 72 ? 23.514 11.558 -11.827 1.00 95.31 72 LEU A CA 1
ATOM 568 C C . LEU A 1 72 ? 23.498 12.842 -10.989 1.00 95.31 72 LEU A C 1
ATOM 570 O O . LEU A 1 72 ? 23.896 13.895 -11.483 1.00 95.31 72 LEU A O 1
ATOM 574 N N . ALA A 1 73 ? 23.125 12.745 -9.710 1.00 93.38 73 ALA A N 1
ATOM 575 C CA . ALA A 1 73 ? 23.170 13.879 -8.792 1.00 93.38 73 ALA A CA 1
ATOM 576 C C . ALA A 1 73 ? 24.601 14.416 -8.609 1.00 93.38 73 ALA A C 1
ATOM 578 O O . ALA A 1 73 ? 24.800 15.629 -8.608 1.00 93.38 73 ALA A O 1
ATOM 579 N N . ALA A 1 74 ? 25.602 13.533 -8.519 1.00 94.44 74 ALA A N 1
ATOM 580 C CA . ALA A 1 74 ? 27.011 13.927 -8.445 1.00 94.44 74 ALA A CA 1
ATOM 581 C C . ALA A 1 74 ? 27.506 14.638 -9.720 1.00 94.44 74 ALA A C 1
ATOM 583 O O . ALA A 1 74 ? 28.413 15.462 -9.649 1.00 94.44 74 ALA A O 1
ATOM 584 N N . LEU A 1 75 ? 26.885 14.366 -10.872 1.00 96.38 75 LEU A N 1
ATOM 585 C CA . LEU A 1 75 ? 27.152 15.036 -12.149 1.00 96.38 75 LEU A CA 1
ATOM 586 C C . LEU A 1 75 ? 26.330 16.325 -12.349 1.00 96.38 75 LEU A C 1
ATOM 588 O O . LEU A 1 75 ? 26.351 16.901 -13.434 1.00 96.38 75 LEU A O 1
ATOM 592 N N . GLY A 1 76 ? 25.582 16.778 -11.336 1.00 94.19 76 GLY A N 1
ATOM 593 C CA . GLY A 1 76 ? 24.728 17.968 -11.427 1.00 94.19 76 GLY A CA 1
ATOM 594 C C . GLY A 1 76 ? 23.450 17.762 -12.247 1.00 94.19 76 GLY A C 1
ATOM 595 O O . GLY A 1 76 ? 22.768 18.730 -12.579 1.00 94.19 76 GLY A O 1
ATOM 596 N N . VAL A 1 77 ? 23.102 16.514 -12.574 1.00 94.69 77 VAL A N 1
ATOM 597 C CA . VAL A 1 77 ? 21.889 16.183 -13.324 1.00 94.69 77 VAL A CA 1
ATOM 598 C C . VAL A 1 77 ? 20.734 15.968 -12.351 1.00 94.69 77 VAL A C 1
ATOM 600 O O . VAL A 1 77 ? 20.756 15.063 -11.515 1.00 94.69 77 VAL A O 1
ATOM 603 N N . ALA A 1 78 ? 19.684 16.780 -12.486 1.00 86.25 78 ALA A N 1
ATOM 604 C CA . ALA A 1 78 ? 18.453 16.595 -11.730 1.00 86.25 78 ALA A CA 1
ATOM 605 C C . ALA A 1 78 ? 17.709 15.344 -12.227 1.00 86.25 78 ALA A C 1
ATOM 607 O O . ALA A 1 78 ? 17.168 15.323 -13.332 1.00 86.25 78 ALA A O 1
ATOM 608 N N . TYR A 1 79 ? 17.668 14.303 -11.394 1.00 83.38 79 TYR A N 1
ATOM 609 C CA . TYR A 1 79 ? 16.914 13.077 -11.648 1.00 83.38 79 TYR A CA 1
ATOM 610 C C . TYR A 1 79 ? 15.960 12.799 -10.483 1.00 83.38 79 TYR A C 1
ATOM 612 O O . TYR A 1 79 ? 16.386 12.651 -9.333 1.00 83.38 79 TYR A O 1
ATOM 620 N N . GLY A 1 80 ? 14.658 12.763 -10.781 1.00 81.19 80 GLY A N 1
ATOM 621 C CA . GLY A 1 80 ? 13.618 12.473 -9.795 1.00 81.19 80 GLY A CA 1
ATOM 622 C C . GLY A 1 80 ? 13.739 11.054 -9.220 1.00 81.19 80 GLY A C 1
ATOM 623 O O . GLY A 1 80 ? 14.375 10.191 -9.828 1.00 81.19 80 GLY A O 1
ATOM 624 N N . PRO A 1 81 ? 13.151 10.785 -8.042 1.00 78.81 81 PRO A N 1
ATOM 625 C CA . PRO A 1 81 ? 13.175 9.450 -7.464 1.00 78.81 81 PRO A CA 1
ATOM 626 C C . PRO A 1 81 ? 12.466 8.457 -8.405 1.00 78.81 81 PRO A C 1
ATOM 628 O O . PRO A 1 81 ? 11.309 8.683 -8.768 1.00 78.81 81 PRO A O 1
ATOM 631 N N . PRO A 1 82 ? 13.133 7.364 -8.816 1.00 85.25 82 PRO A N 1
ATOM 632 C CA . PRO A 1 82 ? 12.506 6.351 -9.652 1.00 85.25 82 PRO A CA 1
ATOM 633 C C . PRO A 1 82 ? 11.414 5.617 -8.866 1.00 85.25 82 PRO A C 1
ATOM 635 O O . PRO A 1 82 ? 11.491 5.500 -7.646 1.00 85.25 82 PRO A O 1
ATOM 638 N N . LEU A 1 83 ? 10.411 5.069 -9.561 1.00 86.25 83 LEU A N 1
ATOM 639 C CA . LEU A 1 83 ? 9.345 4.289 -8.913 1.00 86.25 83 LEU A CA 1
ATOM 640 C C . LEU A 1 83 ? 9.884 3.052 -8.183 1.00 86.25 83 LEU A C 1
ATOM 642 O O . LEU A 1 83 ? 9.351 2.669 -7.149 1.00 86.25 83 LEU A O 1
ATOM 646 N N . LEU A 1 84 ? 10.941 2.437 -8.720 1.00 90.56 84 LEU A N 1
ATOM 647 C CA . LEU A 1 84 ? 11.618 1.298 -8.111 1.00 90.56 84 LEU A CA 1
ATOM 648 C C . LEU A 1 84 ? 12.931 1.754 -7.461 1.00 90.56 84 LEU A C 1
ATOM 650 O O . LEU A 1 84 ? 13.959 1.849 -8.120 1.00 90.56 84 LEU A 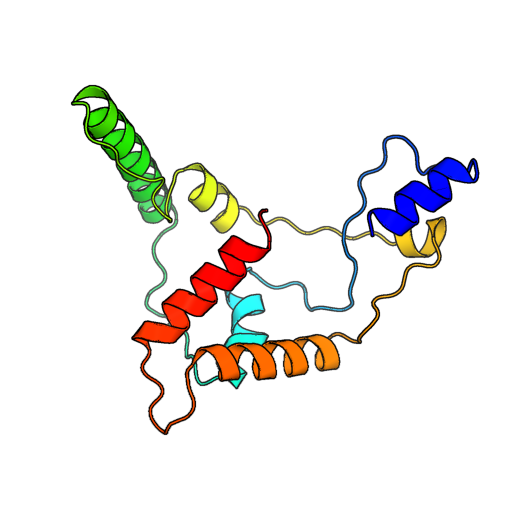O 1
ATOM 654 N N . THR A 1 85 ? 12.893 2.003 -6.161 1.00 92.69 85 THR A N 1
ATOM 655 C CA . THR A 1 85 ? 14.048 2.215 -5.269 1.00 92.69 85 THR A CA 1
ATOM 656 C C . THR A 1 85 ? 14.252 1.005 -4.356 1.00 92.69 85 THR A C 1
ATOM 658 O O . THR A 1 85 ? 13.364 0.149 -4.241 1.00 92.69 85 THR A O 1
ATOM 661 N N . ARG A 1 86 ? 15.375 0.946 -3.620 1.00 92.50 86 ARG A N 1
ATOM 662 C CA . ARG A 1 86 ? 15.550 -0.062 -2.551 1.00 92.50 86 ARG A CA 1
ATOM 663 C C . ARG A 1 86 ? 14.430 -0.003 -1.516 1.00 92.50 86 ARG A C 1
ATOM 665 O O . ARG A 1 86 ? 13.975 -1.050 -1.065 1.00 92.50 86 ARG A O 1
ATOM 672 N N . TYR A 1 87 ? 13.968 1.201 -1.178 1.00 90.75 87 TYR A N 1
ATOM 673 C CA . TYR A 1 87 ? 12.868 1.404 -0.237 1.00 90.75 87 TYR A CA 1
ATOM 674 C C . TYR A 1 87 ? 11.570 0.765 -0.746 1.00 90.75 87 TYR A C 1
ATOM 676 O O . TYR A 1 87 ? 10.999 -0.094 -0.078 1.00 90.75 87 TYR A O 1
ATOM 684 N N . THR A 1 88 ? 11.142 1.097 -1.966 1.00 90.62 88 THR A N 1
ATOM 685 C CA . THR A 1 88 ? 9.911 0.528 -2.544 1.00 90.62 88 THR A CA 1
ATOM 686 C C . THR A 1 88 ? 10.018 -0.978 -2.786 1.00 90.62 88 THR A C 1
ATOM 688 O O . THR A 1 88 ? 9.036 -1.694 -2.614 1.00 90.62 88 THR A O 1
ATOM 691 N N . ALA A 1 89 ? 11.214 -1.485 -3.118 1.00 90.69 89 ALA A N 1
ATOM 692 C CA . ALA A 1 89 ? 11.459 -2.919 -3.242 1.00 90.69 89 ALA A CA 1
ATOM 693 C C . ALA A 1 89 ? 11.314 -3.631 -1.890 1.00 90.69 89 ALA A C 1
ATOM 695 O O . ALA A 1 89 ? 10.719 -4.703 -1.827 1.00 90.69 89 ALA A O 1
ATOM 696 N N . ALA A 1 90 ? 11.816 -3.037 -0.803 1.00 91.50 90 ALA A N 1
ATOM 697 C CA . ALA A 1 90 ? 11.650 -3.584 0.539 1.00 91.50 90 ALA A CA 1
ATOM 698 C C . ALA A 1 90 ? 10.170 -3.641 0.943 1.00 91.50 90 ALA A C 1
ATOM 700 O O . ALA A 1 90 ? 9.729 -4.672 1.443 1.00 91.50 90 ALA A O 1
ATOM 701 N N . ILE A 1 91 ? 9.396 -2.587 0.663 1.00 87.69 91 ILE A N 1
ATOM 702 C CA . ILE A 1 91 ? 7.947 -2.566 0.914 1.00 87.69 91 ILE A CA 1
ATOM 703 C C . ILE A 1 91 ? 7.226 -3.651 0.104 1.00 87.69 91 ILE A C 1
ATOM 705 O O . ILE A 1 91 ? 6.438 -4.402 0.664 1.00 87.69 91 ILE A O 1
ATOM 709 N N . ALA A 1 92 ? 7.518 -3.775 -1.194 1.00 85.00 92 ALA A N 1
ATOM 710 C CA . ALA A 1 92 ? 6.843 -4.738 -2.065 1.00 85.00 92 ALA A CA 1
ATOM 711 C C . ALA A 1 92 ? 7.177 -6.205 -1.735 1.00 85.00 92 ALA A C 1
ATOM 713 O O . ALA A 1 92 ? 6.352 -7.089 -1.947 1.00 85.00 92 ALA A O 1
ATOM 714 N N . LEU A 1 93 ? 8.390 -6.472 -1.239 1.00 87.38 93 LEU A N 1
ATOM 715 C CA . LEU A 1 93 ? 8.867 -7.829 -0.951 1.00 87.38 93 LEU A CA 1
ATOM 716 C C . LEU A 1 93 ? 8.658 -8.265 0.503 1.00 87.38 93 LEU A C 1
ATOM 718 O O . LEU A 1 93 ? 8.847 -9.442 0.808 1.00 87.38 93 LEU A O 1
ATOM 722 N N . THR A 1 94 ? 8.301 -7.344 1.398 1.00 86.25 94 THR A N 1
ATOM 723 C CA . THR A 1 94 ? 8.070 -7.659 2.810 1.00 86.25 94 THR A CA 1
ATOM 724 C C . THR A 1 94 ? 6.586 -7.859 3.054 1.00 86.25 94 THR A C 1
ATOM 726 O O . THR A 1 94 ? 5.778 -6.961 2.835 1.00 86.25 94 THR A O 1
ATOM 729 N N . VAL A 1 95 ? 6.222 -9.040 3.551 1.00 86.69 95 VAL A N 1
ATOM 730 C CA . VAL A 1 95 ? 4.853 -9.299 3.997 1.00 86.69 95 VAL A CA 1
ATOM 731 C C . VAL A 1 95 ? 4.640 -8.605 5.337 1.00 86.69 95 VAL A C 1
ATOM 733 O O . VAL A 1 95 ? 5.375 -8.843 6.293 1.00 86.69 95 VAL A O 1
ATOM 736 N N . PHE A 1 96 ? 3.616 -7.763 5.402 1.00 83.94 96 PHE A N 1
ATOM 737 C CA . PHE A 1 96 ? 3.177 -7.112 6.625 1.00 83.94 96 PHE A CA 1
ATOM 738 C C . PHE A 1 96 ? 1.660 -7.225 6.733 1.00 83.94 96 PHE A C 1
ATOM 740 O O . PHE A 1 96 ? 0.934 -6.889 5.799 1.00 83.94 96 PHE A O 1
ATOM 747 N N . SER A 1 97 ? 1.184 -7.695 7.879 1.00 85.25 97 SER A N 1
ATOM 748 C CA . SER A 1 97 ? -0.238 -7.808 8.183 1.00 85.25 97 SER A CA 1
ATOM 749 C C . SER A 1 97 ? -0.475 -7.370 9.616 1.00 85.25 97 SER A C 1
ATOM 751 O O . SER A 1 97 ? 0.307 -7.717 10.501 1.00 85.25 97 SER A O 1
ATOM 753 N N . VAL A 1 98 ? -1.566 -6.646 9.840 1.00 85.81 98 VAL A N 1
ATOM 754 C CA . VAL A 1 98 ? -1.968 -6.170 11.163 1.00 85.81 98 VAL A CA 1
ATOM 755 C C . VAL A 1 98 ? -3.316 -6.777 11.490 1.00 85.81 98 VAL A C 1
ATOM 757 O O . VAL A 1 98 ? -4.235 -6.719 10.677 1.00 85.81 98 VAL A O 1
ATOM 760 N N . ASP A 1 99 ? -3.419 -7.336 12.688 1.00 87.69 99 ASP A N 1
ATOM 761 C CA . ASP A 1 99 ? -4.656 -7.867 13.238 1.00 87.69 99 ASP A CA 1
ATOM 762 C C . ASP A 1 99 ? -4.894 -7.247 14.606 1.00 87.69 99 ASP A C 1
ATOM 764 O O . ASP A 1 99 ? -4.097 -7.437 15.526 1.00 87.69 99 ASP A O 1
ATOM 768 N N . THR A 1 100 ? -5.935 -6.432 14.729 1.00 90.69 100 THR A N 1
ATOM 769 C CA . THR A 1 100 ? -6.269 -5.797 16.000 1.00 90.69 100 THR A CA 1
ATOM 770 C C . THR A 1 100 ? -7.693 -5.258 15.983 1.00 90.69 100 THR A C 1
ATOM 772 O O . THR A 1 100 ? -8.202 -4.806 14.960 1.00 90.69 100 THR A O 1
ATOM 775 N N . ASP A 1 101 ? -8.311 -5.252 17.157 1.00 91.94 101 ASP A N 1
ATOM 776 C CA . ASP A 1 101 ? -9.635 -4.707 17.442 1.00 91.94 101 ASP A CA 1
ATOM 777 C C . ASP A 1 101 ? -9.565 -3.325 18.116 1.00 91.94 101 ASP A C 1
ATOM 779 O O . ASP A 1 101 ? -10.589 -2.731 18.464 1.00 91.94 101 ASP A O 1
ATOM 783 N N . LYS A 1 102 ? -8.353 -2.796 18.340 1.00 93.19 102 LYS A N 1
ATOM 784 C CA . LYS A 1 102 ? -8.146 -1.718 19.310 1.00 93.19 102 LYS A CA 1
ATOM 785 C C . LYS A 1 102 ? -8.909 -0.443 18.994 1.00 93.19 102 LYS A C 1
ATOM 787 O O . LYS A 1 102 ? -9.382 0.203 19.915 1.00 93.19 102 LYS A O 1
ATOM 792 N N . ALA A 1 103 ? -9.093 -0.078 17.728 1.00 92.69 103 ALA A N 1
ATOM 793 C CA . ALA A 1 103 ? -9.900 1.100 17.410 1.00 92.69 103 ALA A CA 1
ATOM 794 C C . ALA A 1 103 ? -11.403 0.868 17.524 1.00 92.69 103 ALA A C 1
ATOM 796 O O . ALA A 1 103 ? -12.128 1.810 17.850 1.00 92.69 103 ALA A O 1
ATOM 797 N N . ALA A 1 104 ? -11.878 -0.352 17.271 1.00 92.56 104 ALA A N 1
ATOM 798 C CA . ALA A 1 104 ? -13.265 -0.696 17.549 1.00 92.56 104 ALA A CA 1
ATOM 799 C C . ALA A 1 104 ? -13.513 -0.570 19.061 1.00 92.56 104 ALA A C 1
ATOM 801 O O . ALA A 1 104 ? -14.414 0.151 19.480 1.00 92.56 104 ALA A O 1
ATOM 802 N N . ARG A 1 105 ? -12.625 -1.135 19.887 1.00 92.25 105 ARG A N 1
ATOM 803 C CA . ARG A 1 105 ? -12.706 -1.056 21.354 1.00 92.25 105 ARG A CA 1
ATOM 804 C C . ARG A 1 105 ? -12.539 0.368 21.904 1.00 92.25 105 ARG A C 1
ATOM 806 O O . ARG A 1 105 ? -13.331 0.812 22.734 1.00 92.25 105 ARG A O 1
ATOM 813 N N . LEU A 1 106 ? -11.520 1.097 21.448 1.00 92.75 106 LEU A N 1
ATOM 814 C CA . LEU A 1 106 ? -11.126 2.399 21.999 1.00 92.75 106 LEU A CA 1
ATOM 815 C C . LEU A 1 106 ? -11.837 3.588 21.367 1.00 92.75 106 LEU A C 1
ATOM 817 O O . LEU A 1 106 ? -11.788 4.664 21.947 1.00 92.75 106 LEU A O 1
ATOM 821 N N . PHE A 1 107 ? -12.497 3.452 20.217 1.00 91.12 107 PHE A N 1
ATOM 822 C CA . PHE A 1 107 ? -13.200 4.572 19.571 1.00 91.12 107 PHE A CA 1
ATOM 823 C C . PHE A 1 107 ? -14.589 4.208 19.041 1.00 91.12 107 PHE A C 1
ATOM 825 O O . PHE A 1 107 ? -15.268 5.091 18.525 1.00 91.12 107 PHE A O 1
ATOM 832 N N . GLY A 1 108 ? -15.014 2.942 19.126 1.00 90.56 108 GLY A N 1
ATOM 833 C CA . GLY A 1 108 ? -16.203 2.473 18.409 1.00 90.56 108 GLY A CA 1
ATOM 834 C C . GLY A 1 108 ? -16.031 2.569 16.893 1.00 90.56 108 GLY A C 1
ATOM 835 O O . GLY A 1 108 ? -17.002 2.804 16.178 1.00 90.56 108 GLY A O 1
ATOM 836 N N . TYR A 1 109 ? -14.791 2.494 16.398 1.00 92.56 109 TYR A N 1
ATOM 837 C CA . TYR A 1 109 ? -14.522 2.661 14.977 1.00 92.56 109 TYR A CA 1
ATOM 838 C C . TYR A 1 109 ? -15.150 1.533 14.157 1.00 92.56 109 TYR A C 1
ATOM 840 O O . TYR A 1 109 ? -14.934 0.357 14.439 1.00 92.56 109 TYR A O 1
ATOM 848 N N . ALA A 1 110 ? -15.843 1.927 13.091 1.00 91.69 110 ALA A N 1
ATOM 849 C CA . ALA A 1 110 ? -16.276 1.057 12.012 1.00 91.69 110 ALA A CA 1
ATOM 850 C C . ALA A 1 110 ? -15.985 1.745 10.665 1.00 91.69 110 ALA A C 1
ATOM 852 O O . ALA A 1 110 ? -16.100 2.978 10.567 1.00 91.69 110 ALA A O 1
ATOM 853 N N . PRO A 1 111 ? -15.602 0.992 9.620 1.00 91.75 111 PRO A N 1
ATOM 854 C CA . PRO A 1 111 ? -15.429 1.552 8.288 1.00 91.75 111 PRO A CA 1
ATOM 855 C C . PRO A 1 111 ? -16.759 2.113 7.767 1.00 91.75 111 PRO A C 1
ATOM 857 O O . PRO A 1 111 ? -17.833 1.566 8.004 1.00 91.75 111 PRO A O 1
ATOM 860 N N . ARG A 1 112 ? -16.698 3.225 7.022 1.00 91.06 112 ARG A N 1
ATOM 861 C CA . ARG A 1 112 ? -17.897 3.876 6.456 1.00 91.06 112 ARG A CA 1
ATOM 862 C C . ARG A 1 112 ? -18.622 2.995 5.433 1.00 91.06 112 ARG A C 1
ATOM 864 O O . ARG A 1 112 ? -19.829 3.131 5.255 1.00 91.06 112 ARG A O 1
ATOM 871 N N . TYR A 1 113 ? -17.875 2.160 4.723 1.00 94.25 113 TYR A N 1
ATOM 872 C CA . TYR A 1 113 ? -18.377 1.273 3.683 1.00 94.25 113 TYR A CA 1
ATOM 873 C C . TYR A 1 113 ? -17.909 -0.1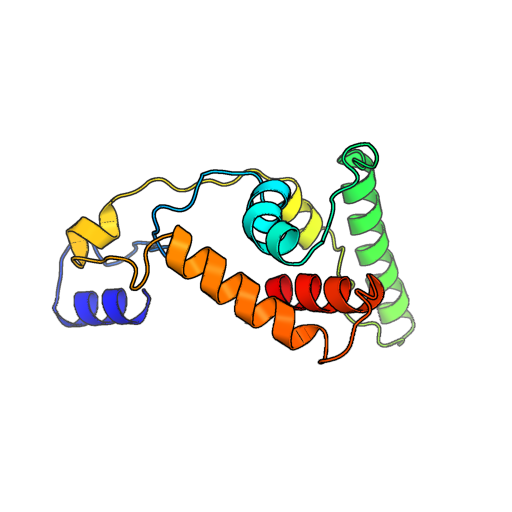44 3.980 1.00 94.25 113 TYR A C 1
ATOM 875 O O . TYR A 1 113 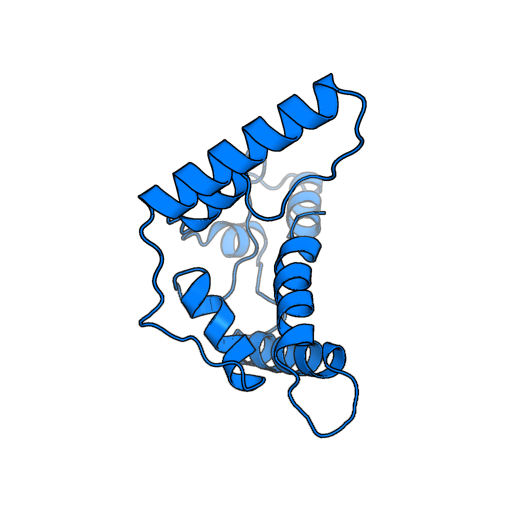? -16.778 -0.328 4.427 1.00 94.25 113 TYR A O 1
ATOM 883 N N . SER A 1 114 ? -18.756 -1.131 3.690 1.00 95.00 114 SER A N 1
ATOM 884 C CA . SER A 1 114 ? -18.321 -2.528 3.694 1.00 95.00 114 SER A CA 1
ATOM 885 C C . SER A 1 114 ? -17.268 -2.760 2.608 1.00 95.00 114 SER A C 1
ATOM 887 O O . SER A 1 114 ? -17.198 -2.008 1.630 1.00 95.00 114 SER A O 1
ATOM 889 N N . TRP A 1 115 ? -16.470 -3.821 2.742 1.00 94.94 115 TRP A N 1
ATOM 890 C CA . TRP A 1 115 ? -15.449 -4.151 1.745 1.00 94.94 115 TRP A CA 1
ATOM 891 C C . TRP A 1 115 ? -15.994 -4.199 0.298 1.00 94.94 115 TRP A C 1
ATOM 893 O O . TRP A 1 115 ? -15.451 -3.483 -0.546 1.00 94.94 115 TRP A O 1
ATOM 903 N N . PRO A 1 116 ? -17.097 -4.915 -0.020 1.00 96.56 116 PRO A N 1
ATOM 904 C CA . PRO A 1 116 ? -17.631 -4.944 -1.386 1.00 96.56 116 PRO A CA 1
ATOM 905 C C . PRO A 1 116 ? -18.013 -3.553 -1.905 1.00 96.56 116 PRO A C 1
ATOM 907 O O . PRO A 1 116 ? -17.693 -3.185 -3.032 1.00 96.56 116 PRO A O 1
ATOM 910 N N . GLN A 1 117 ? -18.631 -2.735 -1.049 1.00 96.81 117 GLN A N 1
ATOM 911 C CA . GLN A 1 117 ? -18.998 -1.364 -1.385 1.00 96.81 117 GLN A CA 1
ATOM 912 C C . GLN A 1 117 ? -17.775 -0.483 -1.667 1.00 96.81 117 GLN A C 1
ATOM 914 O O . GLN A 1 117 ? -17.814 0.341 -2.582 1.00 96.81 117 GLN A O 1
ATOM 919 N N . ALA A 1 118 ? -16.715 -0.612 -0.867 1.00 95.31 118 ALA A N 1
ATOM 920 C CA . ALA A 1 118 ? -15.473 0.127 -1.055 1.00 95.31 118 ALA A CA 1
ATOM 921 C C . ALA A 1 118 ? -14.758 -0.311 -2.342 1.00 95.31 118 ALA A C 1
ATOM 923 O O . ALA A 1 118 ? -14.356 0.544 -3.134 1.00 95.31 118 ALA A O 1
ATOM 924 N N . ARG A 1 119 ? -14.671 -1.624 -2.591 1.00 94.94 119 ARG A N 1
ATOM 925 C CA . ARG A 1 119 ? -14.101 -2.212 -3.810 1.00 94.94 119 ARG A CA 1
ATOM 926 C C . ARG A 1 119 ? -14.814 -1.703 -5.061 1.00 94.94 119 ARG A C 1
ATOM 928 O O . ARG A 1 119 ? -14.163 -1.166 -5.954 1.00 94.94 119 ARG A O 1
ATOM 935 N N . ASP A 1 120 ? -16.141 -1.797 -5.104 1.00 96.19 120 ASP A N 1
ATOM 936 C CA . ASP A 1 120 ? -16.926 -1.443 -6.291 1.00 96.19 120 ASP A CA 1
ATOM 937 C C . ASP A 1 120 ? -16.894 0.069 -6.571 1.00 96.19 120 ASP A C 1
ATOM 939 O O . ASP A 1 120 ? -16.768 0.488 -7.725 1.00 96.19 120 ASP A O 1
ATOM 943 N N . ARG A 1 121 ? -16.926 0.903 -5.520 1.00 95.25 121 ARG A N 1
ATOM 944 C CA . ARG A 1 121 ? -16.749 2.362 -5.640 1.00 95.25 121 ARG A CA 1
ATOM 945 C C . ARG A 1 121 ? -15.356 2.731 -6.137 1.00 95.25 121 ARG A C 1
ATOM 947 O O . ARG A 1 121 ? -15.231 3.595 -7.002 1.00 95.25 121 ARG A O 1
ATOM 954 N N . THR A 1 122 ? -14.324 2.070 -5.617 1.00 93.50 122 THR A N 1
ATOM 955 C CA . THR A 1 122 ? -12.942 2.306 -6.050 1.00 93.50 122 THR A CA 1
ATOM 956 C C . THR A 1 122 ? -12.766 1.887 -7.503 1.00 93.50 122 THR A C 1
ATOM 958 O O . THR A 1 122 ? -12.221 2.654 -8.286 1.00 93.50 122 THR A O 1
ATOM 961 N N . ALA A 1 123 ? -13.306 0.735 -7.910 1.00 92.38 123 ALA A N 1
ATOM 962 C CA . ALA A 1 123 ? -13.293 0.304 -9.306 1.00 92.38 123 ALA A CA 1
ATOM 963 C C . ALA A 1 123 ? -14.039 1.292 -10.217 1.00 92.38 123 ALA A C 1
ATOM 965 O O . ALA A 1 123 ? -13.549 1.633 -11.290 1.00 92.38 123 ALA A O 1
ATOM 966 N N . ALA A 1 124 ? -15.201 1.802 -9.792 1.00 93.19 124 ALA A N 1
ATOM 967 C CA . ALA A 1 124 ? -15.925 2.829 -10.539 1.00 93.19 124 ALA A CA 1
ATOM 968 C C . ALA A 1 124 ? -15.080 4.095 -10.738 1.00 93.19 124 ALA A C 1
ATOM 970 O O . ALA A 1 124 ? -15.018 4.600 -11.855 1.00 93.19 124 ALA A O 1
ATOM 971 N N . TRP A 1 125 ? -14.383 4.553 -9.696 1.00 92.25 125 TRP A N 1
ATOM 972 C CA . TRP A 1 125 ? -13.443 5.668 -9.795 1.00 92.25 125 TRP A CA 1
ATOM 973 C C . TRP A 1 125 ? -12.249 5.353 -10.709 1.00 92.25 125 TRP A C 1
ATOM 975 O O . TRP A 1 125 ? -11.939 6.147 -11.587 1.00 92.25 125 TRP A O 1
ATOM 985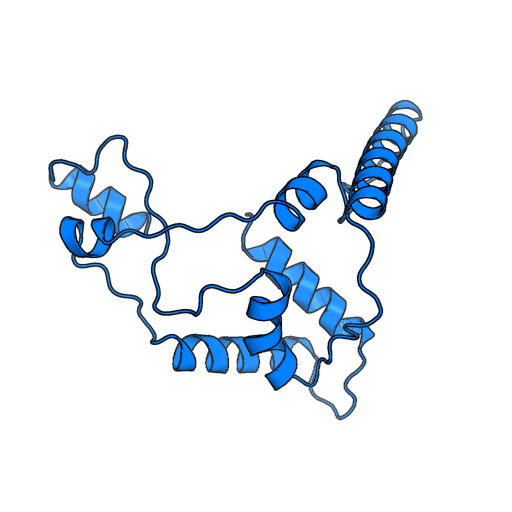 N N . VAL A 1 126 ? -11.622 4.178 -10.598 1.00 86.69 126 VAL A N 1
ATOM 986 C CA . VAL A 1 126 ? -10.505 3.787 -11.482 1.00 86.69 126 VAL A CA 1
ATOM 987 C C . VAL A 1 126 ? -10.925 3.817 -12.953 1.00 86.69 126 VAL A C 1
ATOM 989 O O . VAL A 1 126 ? -10.162 4.280 -13.799 1.00 86.69 126 VAL A O 1
ATOM 992 N N . ARG A 1 127 ? -12.154 3.395 -13.276 1.00 85.62 127 ARG A N 1
ATOM 993 C CA . ARG A 1 127 ? -12.677 3.474 -14.649 1.00 85.62 127 ARG A CA 1
ATOM 994 C C . ARG A 1 127 ? -12.787 4.912 -15.163 1.00 85.62 127 ARG A C 1
ATOM 996 O O . ARG A 1 127 ? -12.619 5.118 -16.361 1.00 85.62 127 ARG A O 1
ATOM 1003 N N . THR A 1 128 ? -13.015 5.910 -14.302 1.00 85.38 128 THR A N 1
ATOM 1004 C CA . THR A 1 128 ? -13.058 7.317 -14.746 1.00 85.38 128 THR A CA 1
ATOM 1005 C C . THR A 1 128 ? -11.676 7.856 -15.110 1.00 85.38 128 THR A C 1
ATOM 1007 O O . THR A 1 128 ? -11.573 8.715 -15.984 1.00 85.38 128 THR A O 1
ATOM 1010 N N . LEU A 1 129 ? -10.606 7.302 -14.528 1.00 80.81 129 LEU A N 1
ATOM 1011 C CA . LEU A 1 129 ? -9.225 7.653 -14.877 1.00 80.81 129 LEU A CA 1
ATOM 1012 C C . LEU A 1 129 ? -8.847 7.219 -16.305 1.00 80.81 129 LEU A C 1
ATOM 1014 O O . LEU A 1 129 ? -7.899 7.753 -16.878 1.00 80.81 129 LEU A O 1
ATOM 1018 N N . GLY A 1 130 ? -9.586 6.268 -16.892 1.00 62.19 130 GLY A N 1
ATOM 1019 C CA . GLY A 1 130 ? -9.348 5.746 -18.241 1.00 62.19 130 GLY A CA 1
ATOM 1020 C C . GLY A 1 130 ? -9.742 6.686 -19.388 1.00 62.19 130 GLY A C 1
ATOM 1021 O O . GLY A 1 130 ? -9.269 6.488 -20.505 1.00 62.19 130 GLY A O 1
ATOM 1022 N N . GLY A 1 131 ? -10.536 7.732 -19.125 1.00 42.88 131 GLY A N 1
ATOM 1023 C CA . GLY A 1 131 ? -11.138 8.582 -20.158 1.00 42.88 131 GLY A CA 1
ATOM 1024 C C . GLY A 1 131 ? -12.260 7.853 -20.908 1.00 42.88 131 GLY A C 1
ATOM 1025 O O . GLY A 1 131 ? -12.098 6.723 -21.355 1.00 42.88 131 GLY A O 1
ATOM 1026 N N . GLY A 1 132 ? -13.430 8.484 -21.023 1.00 42.00 132 GLY A N 1
ATOM 1027 C CA . GLY A 1 132 ? -14.567 7.911 -21.743 1.00 42.00 132 GLY A CA 1
ATOM 1028 C C . GLY A 1 132 ? -14.218 7.611 -23.202 1.00 42.00 132 GLY A C 1
ATOM 1029 O O . GLY A 1 132 ? -13.883 8.521 -23.954 1.00 42.00 132 GLY A O 1
ATOM 1030 N N . GLY A 1 133 ? -14.309 6.341 -23.592 1.00 39.97 133 GLY A N 1
ATOM 1031 C CA . GLY A 1 133 ? -14.172 5.910 -24.979 1.00 39.97 133 GLY A CA 1
ATOM 1032 C C . GLY A 1 133 ? -13.502 4.550 -25.112 1.00 39.97 133 GLY A C 1
ATOM 1033 O O . GLY A 1 133 ? -12.285 4.492 -25.186 1.00 39.97 133 GLY A O 1
ATOM 1034 N N . GLY A 1 134 ? -14.325 3.496 -25.161 1.00 42.59 134 GLY A N 1
ATOM 1035 C CA . GLY A 1 134 ? -14.166 2.276 -25.973 1.00 42.59 134 GLY A CA 1
ATOM 1036 C C . GLY A 1 134 ? -12.958 1.356 -25.788 1.00 42.59 134 GLY A C 1
ATOM 1037 O O . GLY A 1 134 ? -13.147 0.147 -25.725 1.00 42.59 134 GLY A O 1
ATOM 1038 N N . ASP A 1 135 ? -11.747 1.884 -25.664 1.00 42.91 135 ASP A N 1
ATOM 1039 C CA . ASP A 1 135 ? -10.524 1.108 -25.801 1.00 42.91 135 ASP A CA 1
ATOM 1040 C C . ASP A 1 135 ? -9.718 1.155 -24.506 1.00 42.91 135 ASP A C 1
ATOM 1042 O O . ASP A 1 135 ? -9.158 2.177 -24.102 1.00 42.91 135 ASP A O 1
ATOM 1046 N N . CYS A 1 136 ? -9.667 0.002 -23.836 1.00 47.12 136 CYS A N 1
ATOM 1047 C CA . CYS A 1 136 ? -8.812 -0.260 -22.687 1.00 47.12 136 CYS A CA 1
ATOM 1048 C C . CYS A 1 136 ? -7.338 -0.216 -23.128 1.00 47.12 136 CYS A C 1
ATOM 1050 O O . CYS A 1 136 ? -6.683 -1.234 -23.344 1.00 47.12 136 CYS A O 1
ATOM 1052 N N . CYS A 1 137 ? -6.803 0.991 -23.293 1.00 44.28 137 CYS A N 1
ATOM 1053 C CA . CYS A 1 137 ? -5.388 1.213 -23.520 1.00 44.28 137 CYS A CA 1
ATOM 1054 C C . CYS A 1 137 ? -4.651 0.969 -22.198 1.00 44.28 137 CYS A C 1
ATOM 1056 O O . CYS A 1 137 ? -4.550 1.850 -21.340 1.00 44.28 137 CYS A O 1
ATOM 1058 N N . ILE A 1 138 ? -4.106 -0.243 -22.067 1.00 48.31 138 ILE A N 1
ATOM 1059 C CA . ILE A 1 138 ? -3.224 -0.751 -20.999 1.00 48.31 138 ILE A CA 1
ATOM 1060 C C . ILE A 1 138 ? -2.176 0.287 -20.532 1.00 48.31 138 ILE A C 1
ATOM 1062 O O . ILE A 1 138 ? -1.783 0.286 -19.368 1.00 48.31 138 ILE A O 1
ATOM 1066 N N . GLY A 1 139 ? -1.778 1.229 -21.397 1.00 44.19 139 GLY A N 1
ATOM 1067 C CA . GLY A 1 139 ? -0.835 2.308 -21.086 1.00 44.19 139 GLY A CA 1
ATOM 1068 C C . GLY A 1 139 ? -1.326 3.418 -20.140 1.00 44.19 139 GLY A C 1
ATOM 1069 O O . GLY A 1 139 ? -0.484 4.143 -19.626 1.00 44.19 139 GLY A O 1
ATOM 1070 N N . LYS A 1 140 ? -2.636 3.574 -19.883 1.00 43.69 140 LYS A N 1
ATOM 1071 C CA . LYS A 1 140 ? -3.161 4.595 -18.940 1.00 43.69 140 LYS A CA 1
ATOM 1072 C C . LYS A 1 140 ? -3.519 4.026 -17.565 1.00 43.69 140 LYS A C 1
ATOM 1074 O O . LYS A 1 140 ? -3.483 4.740 -16.563 1.00 43.69 140 LYS A O 1
ATOM 1079 N N . VAL A 1 141 ? -3.808 2.727 -17.489 1.00 46.53 141 VAL A N 1
ATOM 1080 C CA . VAL A 1 141 ? -4.098 2.047 -16.216 1.00 46.53 141 VAL A CA 1
ATOM 1081 C C . VAL A 1 141 ? -2.824 1.840 -15.390 1.00 46.53 141 VAL A C 1
ATOM 1083 O O . VAL A 1 141 ? -2.880 1.857 -14.165 1.00 46.53 141 VAL A O 1
ATOM 1086 N N . THR A 1 142 ? -1.654 1.751 -16.027 1.00 44.59 142 THR A N 1
ATOM 1087 C CA . THR A 1 142 ? -0.351 1.796 -15.338 1.00 44.59 142 THR A CA 1
ATOM 1088 C C . THR A 1 142 ? -0.124 3.129 -14.621 1.00 44.59 142 THR A C 1
ATOM 1090 O O . THR A 1 142 ? 0.382 3.137 -13.501 1.00 44.59 142 THR A O 1
ATOM 1093 N N . THR A 1 143 ? -0.573 4.251 -15.197 1.00 41.25 143 THR A N 1
ATOM 1094 C CA . THR A 1 143 ? -0.560 5.564 -14.531 1.00 41.25 143 THR A CA 1
ATOM 1095 C C . THR A 1 143 ? -1.544 5.615 -13.361 1.00 41.25 143 THR A C 1
ATOM 1097 O O . THR A 1 143 ? -1.215 6.164 -12.316 1.00 41.25 143 THR A O 1
ATOM 1100 N N . ALA A 1 144 ? -2.719 4.988 -13.484 1.00 40.72 144 ALA A N 1
ATOM 1101 C CA . ALA A 1 144 ? -3.682 4.872 -12.387 1.00 40.72 144 ALA A CA 1
ATOM 1102 C C . ALA A 1 144 ? -3.180 3.968 -11.243 1.00 40.72 144 ALA A C 1
ATOM 1104 O O . ALA A 1 144 ? -3.344 4.313 -10.078 1.00 40.72 144 ALA A O 1
ATOM 1105 N N . ALA A 1 145 ? -2.508 2.853 -11.547 1.00 44.44 145 ALA A N 1
ATOM 1106 C CA . ALA A 1 145 ? -1.861 2.002 -10.546 1.00 44.44 145 ALA A CA 1
ATOM 1107 C C . ALA A 1 145 ? -0.725 2.750 -9.821 1.00 44.44 145 ALA A C 1
ATOM 1109 O O . ALA A 1 145 ? -0.615 2.675 -8.599 1.00 44.44 145 ALA A O 1
ATOM 1110 N N . ALA A 1 146 ? 0.055 3.554 -10.552 1.00 40.81 146 ALA A N 1
ATOM 1111 C CA . ALA A 1 146 ? 1.029 4.469 -9.960 1.00 40.81 146 ALA A CA 1
ATOM 1112 C C . ALA A 1 146 ? 0.363 5.583 -9.126 1.00 40.81 146 ALA A C 1
ATOM 1114 O O . ALA A 1 146 ? 0.907 5.975 -8.098 1.00 40.81 146 ALA A O 1
ATOM 1115 N N . ALA A 1 147 ? -0.828 6.058 -9.505 1.00 36.09 147 ALA A N 1
ATOM 1116 C CA . ALA A 1 147 ? -1.592 7.037 -8.732 1.00 36.09 147 ALA A CA 1
ATOM 1117 C C . ALA A 1 147 ? -2.181 6.440 -7.441 1.00 36.09 147 ALA A C 1
ATOM 1119 O O . ALA A 1 147 ? -2.168 7.116 -6.416 1.00 36.09 147 ALA A O 1
ATOM 1120 N N . ILE A 1 148 ? -2.623 5.174 -7.450 1.00 44.50 148 ILE A N 1
ATOM 1121 C CA . ILE A 1 148 ? -3.034 4.429 -6.241 1.00 44.50 148 ILE A CA 1
ATOM 1122 C C . ILE A 1 148 ? -1.851 4.287 -5.269 1.00 44.50 148 ILE A C 1
ATOM 1124 O O . ILE A 1 148 ? -2.033 4.388 -4.057 1.00 44.50 148 ILE A O 1
ATOM 1128 N N . ILE A 1 149 ? -0.633 4.117 -5.794 1.00 42.59 149 ILE A N 1
ATOM 1129 C CA . ILE A 1 149 ? 0.600 4.154 -4.998 1.00 42.59 149 ILE A CA 1
ATOM 1130 C C . ILE A 1 149 ? 0.866 5.584 -4.490 1.00 42.59 149 ILE A C 1
ATOM 1132 O O . ILE A 1 149 ? 1.094 5.769 -3.302 1.00 42.59 149 ILE A O 1
ATOM 1136 N N . ALA A 1 150 ? 0.779 6.616 -5.334 1.00 29.28 150 ALA A N 1
ATOM 1137 C CA . ALA A 1 150 ? 1.150 7.988 -4.968 1.00 29.28 150 ALA A CA 1
ATOM 1138 C C . ALA A 1 150 ? 0.178 8.675 -3.985 1.00 29.28 150 ALA A C 1
ATOM 1140 O O . ALA A 1 150 ? 0.614 9.441 -3.131 1.00 29.28 150 ALA A O 1
ATOM 1141 N N . THR A 1 151 ? -1.125 8.388 -4.059 1.00 28.45 151 THR A N 1
ATOM 1142 C CA . THR A 1 151 ? -2.155 9.031 -3.209 1.00 28.45 151 THR A CA 1
ATOM 1143 C C . THR A 1 151 ? -2.276 8.447 -1.801 1.00 28.45 151 THR A C 1
ATOM 1145 O O . THR A 1 151 ? -3.096 8.917 -1.016 1.00 28.45 151 THR A O 1
ATOM 1148 N N . ARG A 1 152 ? -1.462 7.444 -1.446 1.00 33.16 152 ARG A N 1
ATOM 1149 C CA . ARG A 1 152 ? -1.418 6.874 -0.087 1.00 33.16 152 ARG A CA 1
ATOM 1150 C C . ARG A 1 152 ? -0.138 7.198 0.691 1.00 33.16 152 ARG A C 1
ATOM 1152 O O . ARG A 1 152 ? -0.042 6.794 1.847 1.00 33.16 152 ARG A O 1
ATOM 1159 N N . TYR A 1 153 ? 0.806 7.920 0.083 1.00 30.47 153 TYR A N 1
ATOM 1160 C CA . TYR A 1 153 ? 2.090 8.291 0.695 1.00 30.47 153 TYR A CA 1
ATOM 1161 C C . TYR A 1 153 ? 2.318 9.810 0.824 1.00 30.47 153 TYR A C 1
ATOM 1163 O O . TYR A 1 153 ? 3.432 10.213 1.156 1.00 30.47 153 TYR A O 1
ATOM 1171 N N . TYR A 1 154 ? 1.281 10.634 0.633 1.00 28.83 154 TYR A N 1
ATOM 1172 C CA . TYR A 1 154 ? 1.282 12.069 0.948 1.00 28.83 154 TYR A CA 1
ATOM 1173 C C . TYR A 1 154 ? -0.029 12.485 1.611 1.00 28.83 154 TYR A C 1
ATOM 1175 O O . TYR A 1 154 ? -1.092 12.030 1.130 1.00 28.83 154 TYR A O 1
#

Foldseek 3Di:
DVVLLVVLVVVVQPPSPPDDDDDDAPQDQDQPVVSVCLQVVLVVDDDPPVPDDPLVVLQVVQPVQVVVCVVCVVVVHDDDRDPRHNVNSCVNPDDDDDDDCCCCVRRVDDDPDHPVRVSVVVSVVLNVQQPDDDDPPVVRSVVVVVVVVVVVPD

InterPro domains:
  IPR002225 3-beta hydroxysteroid dehydrogenase/isomerase [PF01073] (1-47)
  IPR036291 NAD(P)-binding domain superfamily [SSF51735] (4-128)